Protein AF-A0A3C1F208-F1 (afdb_monomer_lite)

Foldseek 3Di:
DDDDDDDDDDPCPVVVVVVVVCVVCVVVVHDDDDPDDDDDPDDD

Secondary structure (DSSP, 8-state):
---------SSTTTTTHHHHHHHHHHHTT-----------SS--

pLDDT: mean 91.29, std 7.08, range [60.28, 97.81]

Radius of gyration: 12.17 Å; chains: 1; bounding box: 29×12×33 Å

Structure (mmCIF, N/CA/C/O backbone):
data_AF-A0A3C1F208-F1
#
_entry.id   AF-A0A3C1F208-F1
#
loop_
_atom_site.group_PDB
_atom_site.id
_atom_site.type_symbol
_atom_site.label_atom_id
_atom_site.label_alt_id
_atom_site.label_comp_id
_atom_site.label_asym_id
_atom_site.label_entity_id
_atom_site.label_seq_id
_atom_site.pdbx_PDB_ins_code
_atom_site.Cartn_x
_atom_site.Cartn_y
_atom_site.Cartn_z
_atom_site.occupancy
_atom_site.B_iso_or_equiv
_atom_site.auth_seq_id
_atom_site.auth_comp_id
_atom_site.auth_asym_id
_atom_site.auth_atom_id
_atom_site.pdbx_PDB_model_num
ATOM 1 N N . MET A 1 1 ? -3.988 1.742 19.767 1.00 77.31 1 MET A N 1
ATOM 2 C CA . MET A 1 1 ? -4.235 0.849 18.616 1.00 77.31 1 MET A CA 1
ATOM 3 C C . MET A 1 1 ? -2.939 0.112 18.322 1.00 77.31 1 MET A C 1
ATOM 5 O O . MET A 1 1 ? -1.896 0.738 18.483 1.00 77.31 1 MET A O 1
ATOM 9 N N . PRO A 1 2 ? -2.972 -1.190 18.006 1.00 91.25 2 PRO A N 1
ATOM 10 C CA . PRO A 1 2 ? -1.776 -1.908 17.573 1.00 91.25 2 PRO A CA 1
ATOM 11 C C . PRO A 1 2 ? -1.260 -1.325 16.249 1.00 91.25 2 PRO A C 1
ATOM 13 O O . PRO A 1 2 ? -2.054 -0.886 15.422 1.00 91.25 2 PRO A O 1
ATOM 16 N N . SER A 1 3 ? 0.058 -1.305 16.068 1.00 93.88 3 SER A N 1
ATOM 17 C CA . SER A 1 3 ? 0.724 -0.820 14.854 1.00 93.88 3 SER A CA 1
ATOM 18 C C . SER A 1 3 ? 1.973 -1.651 14.584 1.00 93.88 3 SER A C 1
ATOM 20 O O . SER A 1 3 ? 2.679 -2.007 15.530 1.00 93.88 3 SER A O 1
ATOM 22 N N . GLU A 1 4 ? 2.279 -1.902 13.314 1.00 96.38 4 GLU A N 1
ATOM 23 C CA . GLU A 1 4 ? 3.461 -2.652 12.884 1.00 96.38 4 GLU A CA 1
ATOM 24 C C . GLU A 1 4 ? 4.153 -1.941 11.714 1.00 96.38 4 GLU A C 1
ATOM 26 O O . GLU A 1 4 ? 3.497 -1.356 10.852 1.00 96.38 4 GLU A O 1
ATOM 31 N N . ILE A 1 5 ? 5.489 -1.984 11.688 1.00 96.81 5 ILE A N 1
ATOM 32 C CA . ILE A 1 5 ? 6.285 -1.452 10.579 1.00 96.81 5 ILE A CA 1
ATOM 33 C C . ILE A 1 5 ? 6.561 -2.582 9.593 1.00 96.81 5 ILE A C 1
ATOM 35 O O . ILE A 1 5 ? 7.265 -3.538 9.916 1.00 96.81 5 ILE A O 1
ATOM 39 N N . VAL A 1 6 ? 6.073 -2.424 8.366 1.00 94.81 6 VAL A N 1
ATOM 40 C CA . VAL A 1 6 ? 6.267 -3.385 7.276 1.00 94.81 6 VAL A CA 1
ATOM 41 C C . VAL A 1 6 ? 7.134 -2.801 6.164 1.00 94.81 6 VAL A C 1
ATOM 43 O O . VAL A 1 6 ? 7.146 -1.594 5.919 1.00 94.81 6 VAL A O 1
ATOM 46 N N . ARG A 1 7 ? 7.875 -3.666 5.462 1.00 94.44 7 ARG A N 1
ATOM 47 C CA . ARG A 1 7 ? 8.657 -3.299 4.274 1.00 94.44 7 ARG A CA 1
ATOM 48 C C . ARG A 1 7 ? 8.149 -4.068 3.063 1.00 94.44 7 ARG A C 1
ATOM 50 O O . ARG A 1 7 ? 8.145 -5.294 3.072 1.00 94.44 7 ARG A O 1
ATOM 57 N N . VAL A 1 8 ? 7.832 -3.339 1.997 1.00 92.06 8 VAL A N 1
ATOM 58 C CA . VAL A 1 8 ? 7.473 -3.905 0.691 1.00 92.06 8 VAL A CA 1
ATOM 59 C C . VAL A 1 8 ? 8.620 -3.653 -0.291 1.00 92.06 8 VAL A C 1
ATOM 61 O O . VAL A 1 8 ? 9.127 -2.534 -0.387 1.00 92.06 8 VAL A O 1
ATOM 64 N N . SER A 1 9 ? 9.063 -4.687 -1.006 1.00 91.88 9 SER A N 1
ATOM 65 C CA . SER A 1 9 ? 10.131 -4.602 -2.009 1.00 91.88 9 SER A CA 1
ATOM 66 C C . SER A 1 9 ? 9.748 -5.353 -3.285 1.00 91.88 9 SER A C 1
ATOM 68 O O . SER A 1 9 ? 8.984 -6.313 -3.252 1.00 91.88 9 SER A O 1
ATOM 70 N N . GLY A 1 10 ? 10.261 -4.892 -4.427 1.00 90.06 10 GLY A N 1
ATOM 71 C CA . GLY A 1 10 ? 9.968 -5.467 -5.740 1.00 90.06 10 GLY A CA 1
ATOM 72 C C . GLY A 1 10 ? 9.613 -4.401 -6.773 1.00 90.06 10 GLY A C 1
ATOM 73 O O . GLY A 1 10 ? 9.995 -3.237 -6.646 1.00 90.06 10 GLY A O 1
ATOM 74 N N . HIS A 1 11 ? 8.874 -4.795 -7.810 1.00 90.38 11 HIS A N 1
ATOM 75 C CA . HIS A 1 11 ? 8.428 -3.897 -8.880 1.00 90.38 11 HIS A CA 1
ATOM 76 C C . HIS A 1 11 ? 7.166 -3.143 -8.453 1.00 90.38 11 HIS A C 1
ATOM 78 O O . HIS A 1 11 ? 6.074 -3.398 -8.950 1.00 90.38 11 HIS A O 1
ATOM 84 N N . ILE A 1 12 ? 7.307 -2.237 -7.486 1.00 89.56 12 ILE A N 1
ATOM 85 C CA . ILE A 1 12 ? 6.170 -1.607 -6.804 1.00 89.56 12 ILE A CA 1
ATOM 86 C C . ILE A 1 12 ? 5.354 -0.685 -7.726 1.00 89.56 12 ILE A C 1
ATOM 88 O O . ILE A 1 12 ? 4.126 -0.707 -7.694 1.00 89.56 12 ILE A O 1
ATOM 92 N N . ILE A 1 13 ? 6.040 0.102 -8.559 1.00 84.88 13 ILE A N 1
ATOM 93 C CA . ILE A 1 13 ? 5.419 1.088 -9.457 1.00 84.88 13 ILE A CA 1
ATOM 94 C C . ILE A 1 13 ? 4.720 0.376 -10.621 1.00 84.88 13 ILE A C 1
ATOM 96 O O . ILE A 1 13 ? 3.531 0.574 -10.847 1.00 84.88 13 ILE A O 1
ATOM 100 N N . ASP A 1 14 ? 5.442 -0.508 -11.311 1.00 84.81 14 ASP A N 1
ATOM 101 C CA . ASP A 1 14 ? 4.951 -1.178 -12.522 1.00 84.81 14 ASP A CA 1
ATOM 102 C C . ASP A 1 14 ? 3.795 -2.153 -12.250 1.00 84.81 14 ASP A C 1
ATOM 104 O O . ASP A 1 14 ? 2.985 -2.411 -13.136 1.00 84.81 14 ASP A O 1
ATOM 108 N N . SER A 1 15 ? 3.713 -2.713 -11.038 1.00 87.62 15 SER A N 1
ATOM 109 C CA . SER A 1 15 ? 2.667 -3.680 -10.671 1.00 87.62 15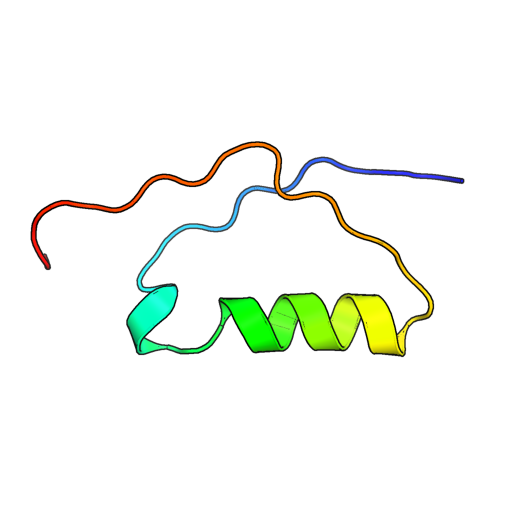 SER A CA 1
ATOM 110 C C . SER A 1 15 ? 1.397 -3.046 -10.103 1.00 87.62 15 SER A C 1
ATOM 112 O O . SER A 1 15 ? 0.422 -3.764 -9.866 1.00 87.62 15 SER A O 1
ATOM 114 N N . LEU A 1 16 ? 1.399 -1.728 -9.854 1.00 87.69 16 LEU A N 1
ATOM 115 C CA . LEU A 1 16 ? 0.341 -1.031 -9.113 1.00 87.69 16 LEU A CA 1
ATOM 116 C C . LEU A 1 16 ? 0.039 -1.681 -7.748 1.00 87.69 16 LEU A C 1
ATOM 118 O O . LEU A 1 16 ? -1.076 -1.580 -7.243 1.00 87.69 16 LEU A O 1
ATOM 122 N N . ILE A 1 17 ? 1.014 -2.367 -7.142 1.00 91.25 17 ILE A N 1
ATOM 123 C CA . ILE A 1 17 ? 0.805 -3.041 -5.855 1.00 91.25 17 ILE A CA 1
ATOM 124 C C . ILE A 1 17 ? 0.711 -2.041 -4.702 1.00 91.25 17 ILE A C 1
ATOM 126 O O . ILE A 1 17 ? -0.021 -2.285 -3.754 1.00 91.25 17 ILE A O 1
ATOM 130 N N . LEU A 1 18 ? 1.410 -0.902 -4.797 1.00 92.56 18 LEU A N 1
ATOM 131 C CA . LEU A 1 18 ? 1.362 0.134 -3.766 1.00 92.56 18 LEU A CA 1
ATOM 132 C C . LEU A 1 18 ? -0.060 0.659 -3.544 1.00 92.56 18 LEU A C 1
ATOM 134 O O . LEU A 1 18 ? -0.535 0.500 -2.427 1.00 92.56 18 LEU A O 1
ATOM 138 N N . PRO A 1 19 ? -0.760 1.229 -4.548 1.00 93.19 19 PRO A N 1
ATOM 139 C CA . PRO A 1 19 ? -2.119 1.719 -4.331 1.00 93.19 19 PRO A CA 1
ATOM 140 C C . PRO A 1 19 ? -3.052 0.614 -3.829 1.00 93.19 19 PRO A C 1
ATOM 1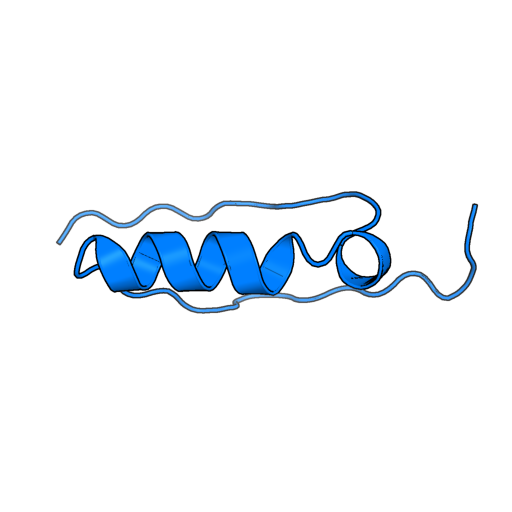42 O O . PRO A 1 19 ? -3.750 0.843 -2.858 1.00 93.19 19 PRO A O 1
ATOM 145 N N . LYS A 1 20 ? -2.961 -0.613 -4.364 1.00 94.75 20 LYS A N 1
ATOM 146 C CA . LYS A 1 20 ? -3.782 -1.745 -3.897 1.00 94.75 20 LYS A CA 1
ATOM 147 C C . LYS A 1 20 ? -3.620 -2.050 -2.407 1.00 94.75 20 LYS A C 1
ATOM 149 O O . LYS A 1 20 ? -4.612 -2.268 -1.727 1.00 94.75 20 LYS A O 1
ATOM 154 N N . VAL A 1 21 ? -2.383 -2.071 -1.908 1.00 94.81 21 VAL A N 1
ATOM 155 C CA . VAL A 1 21 ? -2.114 -2.312 -0.481 1.00 94.81 21 VAL A CA 1
ATOM 156 C C . VAL A 1 21 ? -2.652 -1.164 0.373 1.00 94.81 21 VAL A C 1
ATOM 158 O O . VAL A 1 21 ? -3.204 -1.405 1.440 1.00 94.81 21 VAL A O 1
ATOM 161 N N . LEU A 1 22 ? -2.494 0.083 -0.081 1.00 95.12 22 LEU A N 1
ATOM 162 C CA . LEU A 1 22 ? -3.004 1.248 0.644 1.00 95.12 22 LEU A CA 1
ATOM 163 C C . LEU A 1 22 ? -4.539 1.270 0.677 1.00 95.12 22 LEU A C 1
ATOM 165 O O . LEU A 1 22 ? -5.107 1.566 1.725 1.00 95.12 22 LEU A O 1
ATOM 169 N N . ASP A 1 23 ? -5.186 0.922 -0.436 1.00 96.50 23 ASP A N 1
ATOM 170 C CA . ASP A 1 23 ? -6.641 0.805 -0.549 1.00 96.50 23 ASP A CA 1
ATOM 171 C C . ASP A 1 23 ? -7.171 -0.268 0.411 1.00 96.50 23 ASP A C 1
ATOM 173 O O . ASP A 1 23 ? -8.061 0.013 1.203 1.00 96.50 23 ASP A O 1
ATOM 177 N N . GLU A 1 24 ? -6.552 -1.452 0.443 1.00 96.81 24 GLU A N 1
ATOM 178 C CA . GLU A 1 24 ? -6.953 -2.543 1.343 1.00 96.81 24 GLU A CA 1
ATOM 179 C C . GLU A 1 24 ? -6.819 -2.165 2.829 1.00 96.81 24 GLU A C 1
ATOM 181 O O . GLU A 1 24 ? -7.663 -2.534 3.645 1.00 96.81 24 GLU A O 1
ATOM 186 N N . ILE A 1 25 ? -5.797 -1.382 3.196 1.00 96.12 25 ILE A N 1
ATOM 187 C CA . ILE A 1 25 ? -5.664 -0.856 4.563 1.00 96.12 25 ILE A CA 1
ATOM 188 C C . ILE A 1 25 ? -6.824 0.093 4.894 1.00 96.12 25 ILE A C 1
ATOM 190 O O . ILE A 1 25 ? -7.378 0.002 5.989 1.00 96.12 25 ILE A O 1
ATOM 194 N N . MET A 1 26 ? -7.195 0.987 3.972 1.00 96.81 26 MET A N 1
ATOM 195 C CA . MET A 1 26 ? -8.299 1.933 4.179 1.00 96.81 26 MET A CA 1
ATOM 196 C C . MET A 1 26 ? -9.668 1.240 4.199 1.00 96.81 26 MET A C 1
ATOM 198 O O . MET A 1 26 ? -10.508 1.606 5.016 1.00 96.81 26 MET A O 1
ATOM 202 N N . ASP A 1 27 ? -9.877 0.220 3.362 1.00 97.81 27 ASP A N 1
ATOM 203 C CA . ASP A 1 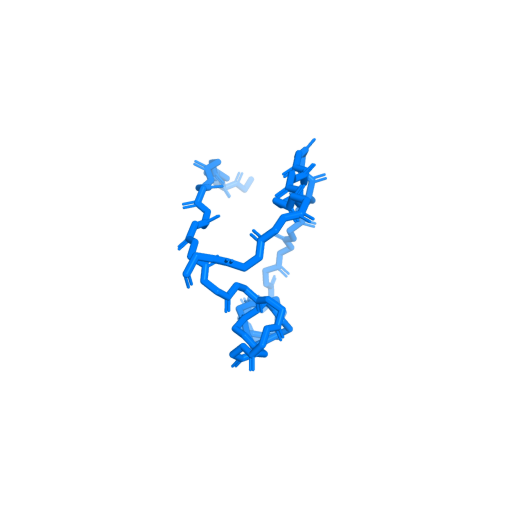27 ? -11.111 -0.577 3.304 1.00 97.81 27 ASP A CA 1
ATOM 204 C C . ASP A 1 27 ? -11.371 -1.357 4.607 1.00 97.81 27 ASP A C 1
ATOM 206 O O . ASP A 1 27 ? -12.513 -1.696 4.919 1.00 97.81 27 ASP A O 1
ATOM 210 N N . LEU A 1 28 ? -10.317 -1.629 5.382 1.00 96.31 28 LEU A N 1
ATOM 211 C CA . LEU A 1 28 ? -10.373 -2.270 6.700 1.00 96.31 28 LEU A CA 1
ATOM 212 C C . LEU A 1 2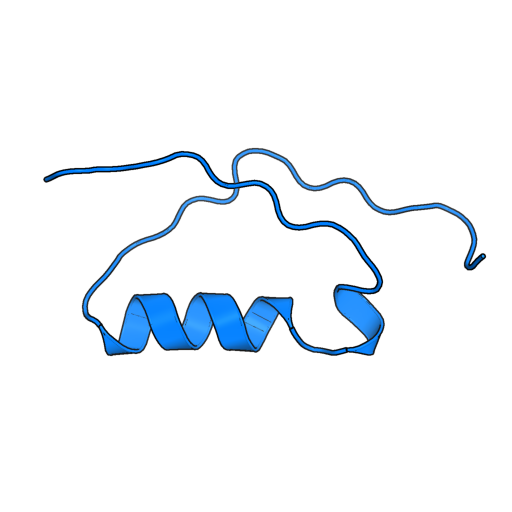8 ? -10.401 -1.259 7.863 1.00 96.31 28 LEU A C 1
ATOM 214 O O . LEU A 1 28 ? -10.078 -1.624 8.996 1.00 96.31 28 LEU A O 1
ATOM 218 N N . ASP A 1 29 ? -10.751 0.005 7.592 1.00 95.81 29 ASP A N 1
ATOM 219 C CA . ASP A 1 29 ? -10.749 1.127 8.546 1.00 95.81 29 ASP A CA 1
ATOM 220 C C . ASP A 1 29 ? -9.374 1.374 9.213 1.00 95.81 29 ASP A C 1
ATOM 222 O O . ASP A 1 29 ? -9.264 1.958 10.298 1.00 95.81 29 ASP A O 1
ATOM 226 N N . GLY A 1 30 ? -8.299 0.914 8.570 1.00 95.31 30 GLY A N 1
ATOM 227 C CA . GLY A 1 30 ? -6.924 1.088 9.011 1.00 95.31 30 GLY A CA 1
ATOM 228 C C . GLY A 1 30 ? -6.319 2.412 8.550 1.00 95.31 30 GLY A C 1
ATOM 229 O O . GLY A 1 30 ? -6.784 3.070 7.621 1.00 95.31 30 GLY A O 1
ATOM 230 N N . THR A 1 31 ? -5.218 2.798 9.190 1.00 95.88 31 THR A N 1
ATOM 231 C CA . THR A 1 31 ? -4.397 3.938 8.771 1.00 95.88 31 THR A CA 1
ATOM 232 C C . THR A 1 31 ? -2.971 3.486 8.499 1.00 95.88 31 THR A C 1
ATOM 234 O O . THR A 1 31 ? -2.485 2.509 9.071 1.00 95.88 31 THR A O 1
ATOM 237 N N . PHE A 1 32 ? -2.287 4.201 7.610 1.00 95.56 32 PHE A N 1
ATOM 238 C CA . PHE A 1 32 ? -0.899 3.927 7.264 1.00 95.56 32 PHE A CA 1
ATOM 239 C C . PHE A 1 32 ? -0.073 5.210 7.247 1.00 95.56 32 PHE A C 1
ATOM 241 O O . PHE A 1 32 ? -0.579 6.303 6.992 1.00 95.56 32 PHE A O 1
ATOM 248 N N . GLU A 1 33 ? 1.230 5.053 7.461 1.00 95.69 33 GLU A N 1
ATOM 249 C CA . GLU A 1 33 ? 2.222 6.108 7.298 1.00 95.69 33 GLU A CA 1
ATOM 250 C C . GLU A 1 33 ? 3.402 5.560 6.490 1.00 95.69 33 GLU A C 1
ATOM 252 O O . GLU A 1 33 ? 3.968 4.510 6.807 1.00 95.69 33 GLU A O 1
ATOM 257 N N . ILE A 1 34 ? 3.787 6.267 5.426 1.00 94.81 34 ILE A N 1
ATOM 258 C CA . ILE A 1 34 ? 4.966 5.905 4.635 1.00 94.81 34 ILE A CA 1
ATOM 259 C C . ILE A 1 34 ? 6.199 6.502 5.317 1.00 94.81 34 ILE A C 1
ATOM 261 O O . ILE A 1 34 ? 6.504 7.678 5.141 1.00 94.81 34 ILE A O 1
ATOM 265 N N . LEU A 1 35 ? 6.932 5.672 6.062 1.00 97.00 35 LEU A N 1
ATOM 266 C CA . LEU A 1 35 ? 8.136 6.100 6.789 1.00 97.00 35 LEU A CA 1
ATOM 267 C C . LEU A 1 35 ? 9.350 6.314 5.872 1.00 97.00 35 LEU A C 1
ATOM 269 O O . LEU A 1 35 ? 10.142 7.233 6.068 1.00 97.00 35 LEU A O 1
ATOM 273 N N . GLN A 1 36 ? 9.526 5.445 4.873 1.00 94.88 36 GLN A N 1
ATOM 274 C CA . GLN A 1 36 ? 10.646 5.517 3.940 1.00 94.88 36 GLN A CA 1
ATOM 275 C C . GLN A 1 36 ? 10.250 4.947 2.579 1.00 94.88 36 GLN A C 1
ATOM 277 O O . GLN A 1 36 ? 9.750 3.828 2.480 1.00 94.88 36 GLN A O 1
ATOM 282 N N . LEU A 1 37 ? 10.561 5.691 1.519 1.00 93.00 37 LEU A N 1
ATOM 283 C CA . LEU A 1 37 ? 10.428 5.247 0.136 1.00 93.00 37 LEU A CA 1
ATOM 284 C C . LEU A 1 37 ? 11.806 5.271 -0.534 1.00 93.00 37 LEU A C 1
ATOM 286 O O . LEU A 1 37 ? 12.575 6.218 -0.378 1.00 93.00 37 LEU A O 1
ATOM 290 N N . SER A 1 38 ? 12.155 4.220 -1.273 1.00 91.56 38 SER A N 1
ATOM 291 C CA . SER A 1 38 ? 13.411 4.147 -2.027 1.00 91.56 38 SER A CA 1
ATOM 292 C C . SER A 1 38 ? 13.144 3.610 -3.426 1.00 91.56 38 SER A C 1
ATOM 294 O O . SER A 1 38 ? 12.615 2.514 -3.581 1.00 91.56 38 SER A O 1
ATOM 296 N N . ILE A 1 39 ? 13.507 4.397 -4.441 1.00 90.06 39 ILE A N 1
ATOM 297 C CA . ILE A 1 39 ? 13.281 4.076 -5.853 1.00 90.06 39 ILE A CA 1
ATOM 298 C C . ILE A 1 39 ? 14.620 3.715 -6.497 1.00 90.06 39 ILE A C 1
ATOM 300 O O . ILE A 1 39 ? 15.583 4.485 -6.442 1.00 90.06 39 ILE A O 1
ATOM 304 N N . GLY A 1 40 ? 14.683 2.536 -7.117 1.00 88.75 40 GLY A N 1
ATOM 305 C CA . GLY A 1 40 ? 15.837 2.123 -7.911 1.00 88.75 40 GLY A CA 1
ATOM 306 C C . GLY A 1 40 ? 16.002 3.006 -9.152 1.00 88.75 40 GLY A C 1
ATOM 307 O O . GLY A 1 40 ? 15.033 3.333 -9.826 1.00 88.75 40 GLY A O 1
ATOM 308 N N . LYS A 1 41 ? 17.242 3.384 -9.485 1.00 85.38 41 LYS A N 1
ATOM 309 C CA . LYS A 1 41 ? 17.546 4.258 -10.640 1.00 85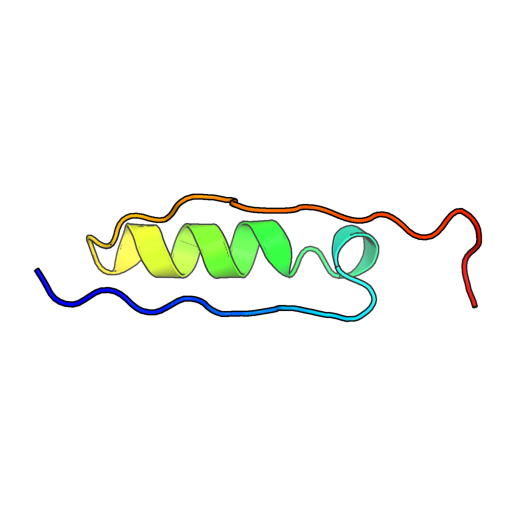.38 41 LYS A CA 1
ATOM 310 C C . LYS A 1 41 ? 17.499 3.543 -11.994 1.00 85.38 41 LYS A C 1
ATOM 312 O O . LYS A 1 41 ? 17.582 4.190 -13.033 1.00 85.38 41 LYS A O 1
ATOM 317 N N . ARG A 1 42 ? 17.460 2.211 -11.988 1.00 85.12 42 ARG A N 1
ATOM 318 C CA . ARG A 1 42 ? 17.442 1.360 -13.179 1.00 85.12 42 ARG A CA 1
ATOM 319 C C . ARG A 1 42 ? 16.515 0.185 -12.922 1.00 85.12 42 ARG A C 1
ATOM 321 O O . ARG A 1 42 ? 16.472 -0.322 -11.802 1.00 85.12 42 ARG A O 1
ATOM 328 N N . LYS A 1 43 ? 15.809 -0.233 -13.967 1.00 71.62 43 LYS A N 1
ATOM 329 C CA . LYS A 1 43 ? 15.075 -1.495 -13.985 1.00 71.62 43 LYS A CA 1
ATOM 330 C C . LYS A 1 43 ? 16.095 -2.629 -14.145 1.00 71.62 43 LYS A C 1
ATOM 332 O O . LYS 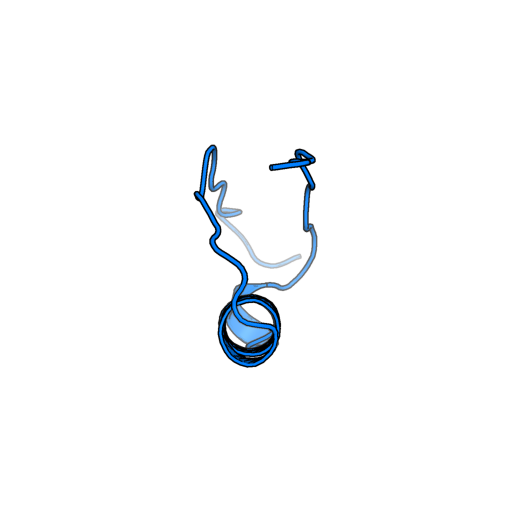A 1 43 ? 17.010 -2.482 -14.957 1.00 71.62 43 LYS A O 1
ATOM 337 N N . ALA A 1 44 ? 15.990 -3.667 -13.320 1.00 60.28 44 ALA A N 1
ATOM 338 C CA . ALA A 1 44 ? 16.754 -4.905 -13.473 1.00 60.28 44 ALA A CA 1
ATOM 339 C C . ALA A 1 44 ? 15.985 -5.876 -14.374 1.00 60.28 44 ALA A C 1
ATOM 341 O O . ALA A 1 44 ? 14.732 -5.820 -14.346 1.00 60.28 44 ALA A O 1
#

Sequence (44 aa):
MPSEIVRVSGHIIDSLILPKVLDEIMDLDGTFEILQLSIGKRKA